Protein AF-A0A950AQ89-F1 (afdb_monomer)

Radius of gyration: 9.93 Å; Cα contacts (8 Å, |Δi|>4): 47; chains: 1; bounding box: 24×18×25 Å

pLDDT: mean 87.02, std 10.1, range [57.47, 96.94]

Foldseek 3Di:
DCQVCLVVLVVVVVVVDQLARSQVVCVVVVNADPVRDGGDSVVSVVSPVVNVD

Structure (mmCIF, N/CA/C/O backbone):
data_AF-A0A950AQ89-F1
#
_entry.id   AF-A0A950AQ89-F1
#
loop_
_atom_site.group_PDB
_atom_site.id
_atom_site.type_symbol
_atom_site.label_atom_id
_atom_site.label_alt_id
_atom_site.label_comp_id
_atom_site.label_asym_id
_atom_site.label_entity_id
_atom_site.label_seq_id
_atom_site.pdbx_PDB_ins_code
_atom_site.Cartn_x
_atom_site.Cartn_y
_atom_site.Cartn_z
_atom_site.occupancy
_atom_site.B_iso_or_equiv
_atom_site.auth_seq_id
_atom_site.auth_comp_id
_atom_site.auth_asym_id
_atom_site.auth_atom_id
_atom_site.pdbx_PDB_model_num
ATOM 1 N N . ALA A 1 1 ? -4.575 1.095 -13.576 1.00 57.47 1 ALA A N 1
ATOM 2 C CA . ALA A 1 1 ? -5.471 -0.008 -13.201 1.00 57.47 1 ALA A CA 1
ATOM 3 C C . ALA A 1 1 ? -4.746 -0.874 -12.182 1.00 57.47 1 ALA A C 1
ATOM 5 O O . ALA A 1 1 ? -3.862 -1.626 -12.559 1.00 57.47 1 ALA A O 1
ATOM 6 N N . TYR A 1 2 ? -5.036 -0.658 -10.900 1.00 67.00 2 TYR A N 1
ATOM 7 C CA . TYR A 1 2 ? -4.670 -1.564 -9.801 1.00 67.00 2 TYR A CA 1
ATOM 8 C C . TYR A 1 2 ? -5.945 -2.227 -9.252 1.00 67.00 2 TYR A C 1
ATOM 10 O O . TYR A 1 2 ? -6.015 -2.548 -8.071 1.00 67.00 2 TYR A O 1
ATOM 18 N N . ALA A 1 3 ? -6.984 -2.332 -10.091 1.00 66.62 3 ALA A N 1
ATOM 19 C CA . ALA A 1 3 ? -8.324 -2.741 -9.680 1.00 66.62 3 ALA A CA 1
ATOM 20 C C . ALA A 1 3 ? -8.303 -4.131 -9.028 1.00 66.62 3 ALA A C 1
ATOM 22 O O . ALA A 1 3 ? -8.951 -4.337 -8.011 1.00 66.62 3 ALA A O 1
ATOM 23 N N . ASP A 1 4 ? -7.438 -5.016 -9.519 1.00 81.88 4 ASP A N 1
ATOM 24 C CA . ASP A 1 4 ? -7.305 -6.383 -9.006 1.00 81.88 4 ASP A CA 1
ATOM 25 C C . ASP A 1 4 ? -6.565 -6.455 -7.655 1.00 81.88 4 ASP A C 1
ATOM 27 O O . ASP A 1 4 ? -6.680 -7.436 -6.922 1.00 81.88 4 ASP A O 1
ATOM 31 N N . LEU A 1 5 ? -5.822 -5.403 -7.285 1.00 87.88 5 LEU A N 1
ATOM 32 C CA . LEU A 1 5 ? -5.098 -5.318 -6.009 1.00 87.88 5 LEU A CA 1
ATOM 33 C C . LEU A 1 5 ? -5.901 -4.605 -4.922 1.00 87.88 5 LEU A C 1
ATOM 35 O O . LEU A 1 5 ? -5.623 -4.797 -3.740 1.00 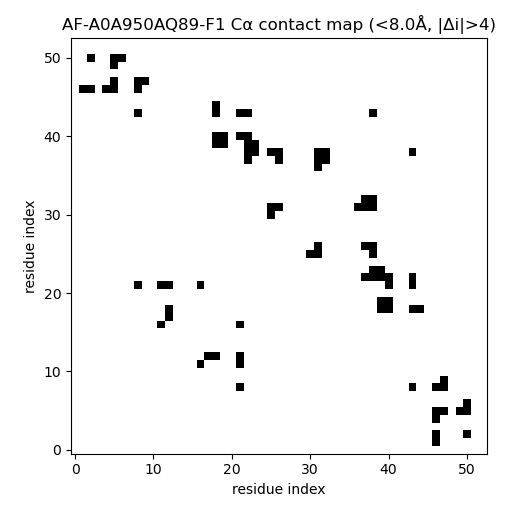87.88 5 LEU A O 1
ATOM 39 N N . ALA A 1 6 ? 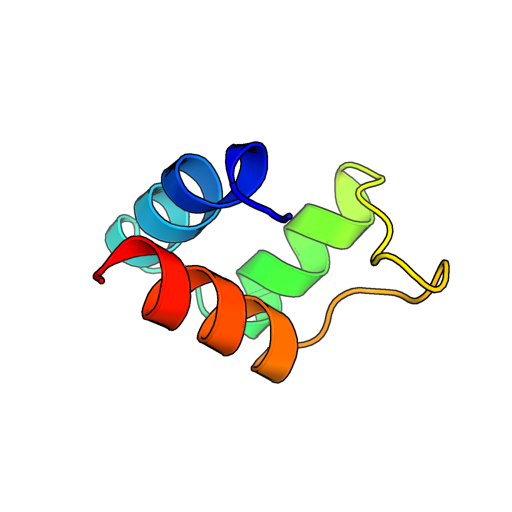-6.890 -3.796 -5.301 1.00 89.12 6 ALA A N 1
ATOM 40 C CA . ALA A 1 6 ? -7.688 -3.010 -4.369 1.00 89.12 6 ALA A CA 1
ATOM 41 C C . ALA A 1 6 ? -8.362 -3.858 -3.270 1.00 89.12 6 ALA A C 1
ATOM 43 O O . ALA A 1 6 ? -8.159 -3.533 -2.098 1.00 89.12 6 ALA A O 1
ATOM 44 N N . PRO A 1 7 ? -9.058 -4.974 -3.577 1.00 91.06 7 PRO A N 1
ATOM 45 C CA . PRO A 1 7 ? -9.669 -5.813 -2.546 1.00 91.06 7 PRO A CA 1
ATOM 46 C C . PRO A 1 7 ? -8.642 -6.425 -1.585 1.00 91.06 7 PRO A C 1
ATOM 48 O O . PRO A 1 7 ? -8.864 -6.458 -0.377 1.00 91.06 7 PRO A O 1
ATOM 51 N N . ARG A 1 8 ? -7.483 -6.858 -2.101 1.00 92.25 8 ARG A N 1
ATOM 52 C CA . ARG A 1 8 ? -6.399 -7.446 -1.292 1.00 92.25 8 ARG A CA 1
ATOM 53 C C . ARG A 1 8 ? -5.770 -6.422 -0.354 1.00 92.25 8 ARG A C 1
ATOM 55 O O . ARG A 1 8 ? -5.626 -6.667 0.839 1.00 92.25 8 ARG A O 1
ATOM 62 N N . VAL A 1 9 ? -5.438 -5.250 -0.893 1.00 93.94 9 VAL A N 1
ATOM 63 C CA . VAL A 1 9 ? -4.849 -4.138 -0.140 1.00 93.94 9 VAL A CA 1
ATOM 64 C C . VAL A 1 9 ? -5.815 -3.626 0.935 1.00 93.94 9 VAL A C 1
ATOM 66 O O . VAL A 1 9 ? -5.379 -3.330 2.048 1.00 93.94 9 VAL A O 1
ATOM 69 N N . ALA A 1 10 ? -7.116 -3.555 0.632 1.00 93.44 10 ALA A N 1
ATOM 70 C CA . ALA A 1 10 ? -8.148 -3.200 1.603 1.00 93.44 10 ALA A CA 1
ATOM 71 C C . ALA A 1 10 ? -8.297 -4.262 2.706 1.00 93.44 10 ALA A C 1
ATOM 73 O O . ALA A 1 10 ? -8.339 -3.897 3.880 1.00 93.44 10 ALA A O 1
ATOM 74 N N . GLY A 1 11 ? -8.294 -5.552 2.350 1.00 95.06 11 GLY A N 1
ATOM 75 C CA . GLY A 1 11 ? -8.335 -6.666 3.305 1.00 95.06 11 GLY A CA 1
ATOM 76 C C . GLY A 1 11 ? -7.180 -6.615 4.304 1.00 95.06 11 GLY A C 1
ATOM 77 O O . GLY A 1 11 ? -7.405 -6.531 5.508 1.00 95.06 11 GLY A O 1
ATOM 78 N N . TRP A 1 12 ? -5.943 -6.501 3.818 1.00 95.69 12 TRP A N 1
ATOM 79 C CA . TRP A 1 12 ? -4.772 -6.365 4.692 1.00 95.69 12 TRP A CA 1
ATOM 80 C C . TRP A 1 12 ? -4.815 -5.116 5.570 1.00 95.69 12 TRP A C 1
ATOM 82 O O . TRP A 1 12 ? -4.355 -5.134 6.711 1.00 95.69 12 TRP A O 1
ATOM 92 N N . ARG A 1 13 ? -5.372 -4.010 5.065 1.00 95.19 13 ARG A N 1
ATOM 93 C CA . ARG A 1 13 ? -5.538 -2.810 5.886 1.00 95.19 13 ARG A CA 1
ATOM 94 C C . ARG A 1 13 ? -6.566 -3.024 7.000 1.00 95.19 13 ARG A C 1
ATOM 96 O O . ARG A 1 13 ? -6.341 -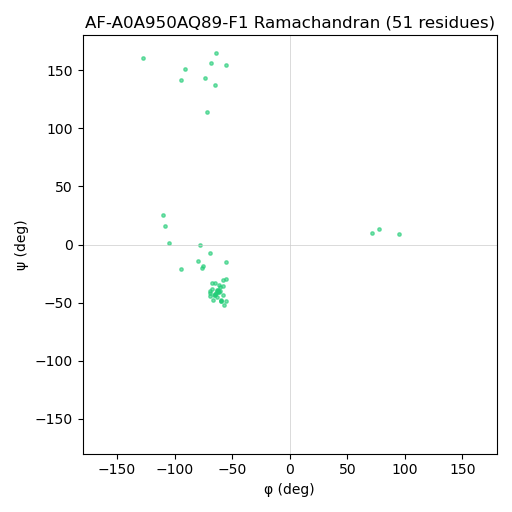2.530 8.102 1.00 95.19 13 ARG A O 1
ATOM 103 N N . ALA A 1 14 ? -7.651 -3.747 6.729 1.00 94.69 14 ALA A N 1
ATOM 104 C CA . ALA A 1 14 ? -8.651 -4.115 7.730 1.00 94.69 14 ALA A CA 1
ATOM 105 C C . ALA A 1 14 ? -8.092 -5.099 8.777 1.00 94.69 14 ALA A C 1
ATOM 107 O O . ALA A 1 14 ? -8.429 -4.989 9.950 1.00 94.69 14 ALA A O 1
ATOM 108 N N . GLU A 1 15 ? -7.168 -5.979 8.381 1.00 95.44 15 GLU A N 1
ATOM 109 C CA . GLU A 1 15 ? -6.391 -6.847 9.286 1.00 95.44 15 GLU A CA 1
ATOM 110 C C . GLU A 1 15 ? -5.379 -6.073 10.159 1.00 95.44 15 GLU A C 1
ATOM 112 O O . GLU A 1 15 ? -4.765 -6.642 11.059 1.00 95.44 15 GLU A O 1
ATOM 117 N N . GLY A 1 16 ? -5.192 -4.771 9.913 1.00 96.00 16 GLY A N 1
ATOM 118 C CA . GLY A 1 16 ? -4.319 -3.903 10.704 1.00 96.00 16 GLY A CA 1
ATOM 119 C C . GLY A 1 16 ? -2.899 -3.747 10.157 1.00 96.00 16 GLY A C 1
ATOM 120 O O . GLY A 1 16 ? -2.056 -3.137 10.821 1.00 96.00 16 GLY A O 1
ATOM 121 N N . LEU A 1 17 ? -2.603 -4.235 8.946 1.00 96.94 17 LEU A N 1
ATOM 122 C CA . LEU A 1 17 ? -1.284 -4.030 8.351 1.00 96.94 17 LEU A CA 1
ATOM 123 C C . LEU A 1 17 ? -1.034 -2.541 8.075 1.00 96.94 17 LEU A C 1
ATOM 125 O O . LEU A 1 17 ? -1.872 -1.806 7.541 1.00 96.94 17 LEU A O 1
ATOM 129 N N . SER A 1 18 ? 0.186 -2.102 8.388 1.00 96.62 18 SER A N 1
ATOM 130 C CA . SER A 1 18 ? 0.649 -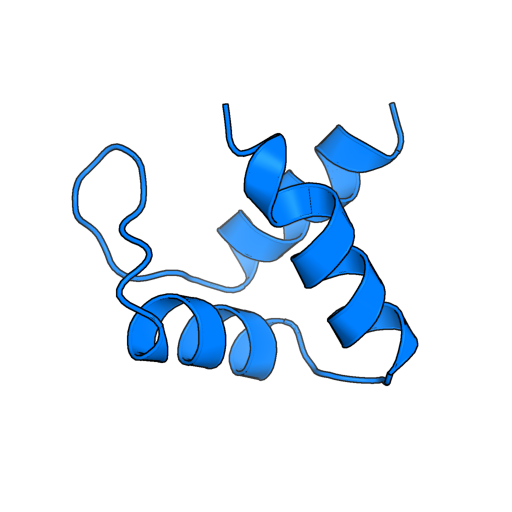0.769 8.013 1.00 96.62 18 SER A CA 1
ATOM 131 C C . SER A 1 18 ? 0.832 -0.659 6.496 1.00 96.62 18 SER A C 1
ATOM 133 O O . SER A 1 18 ? 1.120 -1.635 5.804 1.00 96.62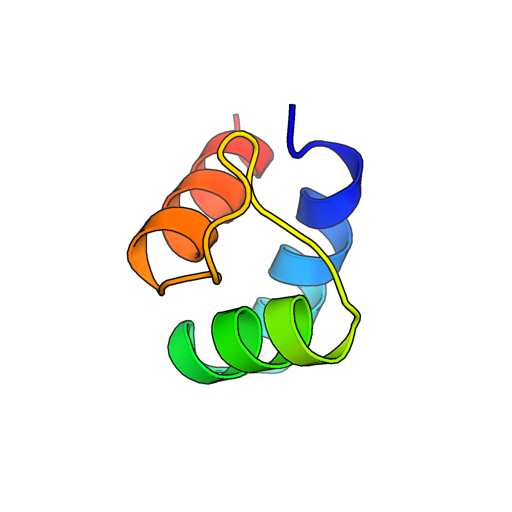 18 SER A O 1
ATOM 135 N N . LEU A 1 19 ? 0.763 0.563 5.964 1.00 95.75 19 LEU A N 1
ATOM 136 C CA . LEU A 1 19 ? 1.000 0.820 4.537 1.00 95.75 19 LEU A CA 1
ATOM 137 C C . LEU A 1 19 ? 2.390 0.356 4.066 1.00 95.75 19 LEU A C 1
ATOM 139 O O . LEU A 1 19 ? 2.546 -0.032 2.911 1.00 95.75 19 LEU A O 1
ATOM 143 N N . ARG A 1 20 ? 3.396 0.386 4.953 1.00 95.38 20 ARG A N 1
ATOM 144 C CA . ARG A 1 20 ? 4.738 -0.151 4.677 1.00 95.38 20 ARG A CA 1
ATOM 145 C C . ARG A 1 20 ? 4.732 -1.672 4.572 1.00 95.38 20 ARG A C 1
ATOM 147 O O . ARG A 1 20 ? 5.332 -2.196 3.644 1.00 95.38 20 ARG A O 1
ATOM 154 N N . ALA A 1 21 ? 4.043 -2.359 5.483 1.00 96.19 21 ALA A N 1
ATOM 155 C CA . ALA A 1 21 ? 3.921 -3.815 5.444 1.00 96.19 21 ALA A CA 1
ATOM 156 C C . ALA A 1 21 ? 3.176 -4.277 4.185 1.00 96.19 21 ALA A C 1
ATOM 158 O O . ALA A 1 21 ? 3.593 -5.230 3.538 1.00 96.19 21 ALA A O 1
ATOM 159 N N . ILE A 1 22 ? 2.126 -3.553 3.791 1.00 95.81 22 ILE A N 1
ATOM 160 C CA . ILE A 1 22 ? 1.399 -3.824 2.547 1.00 95.81 22 ILE A CA 1
ATOM 161 C C . ILE A 1 22 ? 2.303 -3.621 1.325 1.00 95.81 22 ILE A C 1
ATOM 163 O O . ILE A 1 22 ? 2.326 -4.475 0.448 1.00 95.81 22 ILE A O 1
ATOM 167 N N . ALA A 1 23 ? 3.073 -2.530 1.268 1.00 93.62 23 ALA A N 1
ATOM 168 C CA . ALA A 1 23 ? 4.009 -2.292 0.170 1.00 93.62 23 ALA A CA 1
ATOM 169 C C . ALA A 1 23 ? 5.065 -3.407 0.066 1.00 93.62 23 ALA A C 1
ATOM 171 O O . ALA A 1 23 ? 5.224 -3.998 -0.995 1.00 93.62 23 ALA A O 1
ATOM 172 N N . ALA A 1 24 ? 5.697 -3.765 1.187 1.00 93.44 24 ALA A N 1
ATOM 173 C CA . ALA A 1 24 ? 6.670 -4.854 1.233 1.00 93.44 24 ALA A CA 1
ATOM 174 C C . ALA A 1 24 ? 6.061 -6.203 0.818 1.00 93.44 24 ALA A C 1
ATOM 176 O O . ALA A 1 24 ? 6.714 -6.996 0.148 1.00 93.44 24 ALA A O 1
ATOM 177 N N . ARG A 1 25 ? 4.800 -6.462 1.183 1.00 94.31 25 ARG A N 1
ATOM 178 C CA . ARG A 1 25 ? 4.087 -7.676 0.774 1.00 94.31 25 ARG A CA 1
ATOM 179 C C . ARG A 1 25 ? 3.778 -7.691 -0.720 1.00 94.31 25 ARG A C 1
ATOM 181 O O . ARG A 1 25 ? 3.927 -8.732 -1.347 1.00 94.31 25 ARG A O 1
ATOM 188 N N . LEU A 1 26 ? 3.388 -6.554 -1.293 1.00 92.06 26 LEU A N 1
ATOM 189 C CA . LEU A 1 26 ? 3.178 -6.436 -2.736 1.00 92.06 26 LEU A CA 1
ATOM 190 C C . LEU A 1 26 ? 4.479 -6.691 -3.508 1.00 92.06 26 LEU A C 1
ATOM 192 O O . LEU A 1 26 ? 4.453 -7.417 -4.498 1.00 92.06 26 LEU A O 1
ATOM 196 N N . ASP A 1 27 ? 5.604 -6.172 -3.012 1.00 89.56 27 ASP A N 1
ATOM 197 C CA . ASP A 1 27 ? 6.928 -6.452 -3.576 1.00 89.56 27 ASP A CA 1
ATOM 198 C C . ASP A 1 27 ? 7.316 -7.931 -3.438 1.00 89.56 27 ASP A C 1
ATOM 200 O O . ASP A 1 27 ? 7.791 -8.535 -4.398 1.00 89.56 27 ASP A O 1
ATOM 204 N N . ALA A 1 28 ? 7.074 -8.538 -2.270 1.00 89.56 28 ALA A N 1
ATOM 205 C CA . ALA A 1 28 ? 7.363 -9.950 -2.015 1.00 89.56 28 ALA A CA 1
ATOM 206 C C . ALA A 1 28 ? 6.508 -10.903 -2.870 1.00 89.56 28 ALA A C 1
ATOM 208 O O . ALA A 1 28 ? 6.982 -11.962 -3.271 1.00 89.56 28 ALA A O 1
ATOM 209 N N . GLU A 1 29 ? 5.264 -10.524 -3.177 1.00 89.00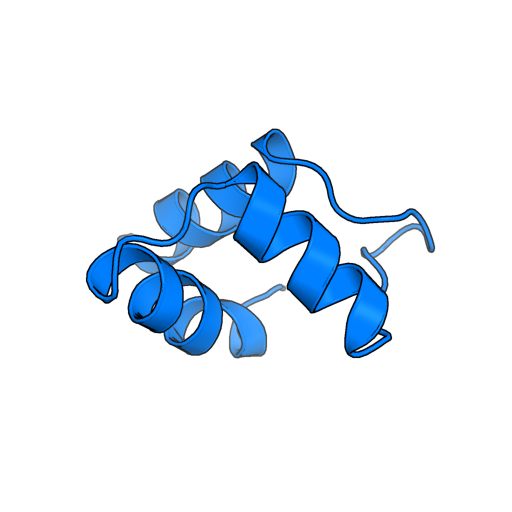 29 GLU A N 1
ATOM 210 C CA . GLU A 1 29 ? 4.381 -11.256 -4.096 1.00 89.00 29 GLU A CA 1
ATOM 211 C C . GLU A 1 29 ? 4.724 -11.007 -5.582 1.00 89.00 29 GLU A C 1
ATOM 213 O O . GLU A 1 29 ? 4.081 -11.574 -6.464 1.00 89.00 29 GLU A O 1
ATOM 218 N N . GLY A 1 30 ? 5.739 -10.185 -5.878 1.00 86.19 30 GLY A N 1
ATOM 219 C CA . GLY A 1 30 ? 6.200 -9.907 -7.241 1.00 86.19 30 GLY A CA 1
ATOM 220 C C . GLY A 1 30 ? 5.316 -8.926 -8.013 1.00 86.19 30 GLY A C 1
ATOM 221 O O . GLY A 1 30 ? 5.465 -8.786 -9.229 1.00 86.19 30 GLY A O 1
ATOM 222 N N . HIS A 1 31 ? 4.403 -8.220 -7.338 1.00 84.81 31 HIS A N 1
ATOM 223 C CA . HIS A 1 31 ? 3.591 -7.199 -7.992 1.00 84.81 31 HIS A CA 1
ATOM 224 C C . HIS A 1 31 ? 4.472 -6.002 -8.312 1.00 84.81 31 HIS A C 1
ATOM 226 O O . HIS A 1 31 ? 4.903 -5.282 -7.421 1.00 84.81 31 HIS A O 1
ATOM 232 N N . THR A 1 32 ? 4.691 -5.715 -9.588 1.00 76.19 32 THR A N 1
ATOM 233 C CA . THR A 1 32 ? 5.393 -4.494 -9.989 1.00 76.19 32 THR A CA 1
ATOM 234 C C . THR A 1 32 ? 4.412 -3.380 -10.308 1.00 76.19 32 THR A C 1
ATOM 236 O O . THR A 1 32 ? 3.373 -3.588 -10.940 1.00 76.19 32 THR A O 1
ATOM 239 N N . THR A 1 33 ? 4.756 -2.155 -9.921 1.00 75.94 33 THR A N 1
ATOM 240 C CA . THR A 1 33 ? 3.998 -0.974 -10.347 1.00 75.94 33 THR A CA 1
ATOM 241 C C . THR A 1 33 ? 4.094 -0.802 -11.868 1.00 75.94 33 THR A C 1
ATOM 243 O O . THR A 1 33 ? 4.976 -1.363 -12.515 1.00 75.94 33 THR A O 1
ATOM 246 N N . ARG A 1 34 ? 3.226 0.024 -12.469 1.00 68.69 34 ARG A N 1
ATOM 247 C CA . ARG A 1 34 ? 3.172 0.234 -13.937 1.00 68.69 34 ARG A CA 1
ATOM 248 C C . ARG A 1 34 ? 4.506 0.685 -14.575 1.00 68.69 34 ARG A C 1
ATOM 250 O O . ARG A 1 34 ? 4.632 0.639 -15.789 1.00 68.69 34 ARG A O 1
ATOM 257 N N . GLY A 1 35 ? 5.472 1.140 -13.771 1.00 70.75 35 GLY A N 1
ATOM 258 C CA . GLY A 1 35 ? 6.825 1.512 -14.202 1.00 70.75 35 GLY A CA 1
ATOM 259 C C . GLY A 1 35 ? 7.929 0.544 -13.762 1.00 70.75 35 GLY A C 1
ATOM 260 O O . GLY A 1 35 ? 9.084 0.955 -13.737 1.00 70.75 35 GLY A O 1
ATOM 261 N N . GLY A 1 36 ? 7.595 -0.679 -13.333 1.00 75.19 36 GLY A N 1
ATOM 262 C CA . GLY A 1 36 ? 8.568 -1.686 -12.885 1.00 75.19 36 GLY A CA 1
ATOM 263 C C . GLY A 1 36 ? 9.234 -1.379 -11.539 1.00 75.19 36 GLY A C 1
ATOM 264 O O . GLY A 1 36 ? 10.206 -2.028 -11.170 1.00 75.19 36 GLY A O 1
ATOM 265 N N . LYS A 1 37 ? 8.747 -0.373 -10.804 1.00 81.81 37 LYS A N 1
ATOM 266 C CA . LYS A 1 37 ? 9.307 0.031 -9.508 1.00 81.81 37 LYS A CA 1
ATOM 267 C C . LYS A 1 37 ? 8.624 -0.708 -8.362 1.00 81.81 37 LYS A C 1
ATOM 269 O O . LYS A 1 37 ? 7.426 -0.997 -8.460 1.00 81.81 37 LYS A O 1
ATOM 274 N N . ALA A 1 38 ? 9.382 -0.909 -7.287 1.00 85.06 38 ALA A N 1
ATOM 275 C CA . ALA A 1 38 ? 8.892 -1.394 -6.004 1.00 85.06 38 ALA A CA 1
ATOM 276 C C . ALA A 1 38 ? 7.754 -0.521 -5.453 1.00 85.06 38 ALA A C 1
ATOM 278 O O . ALA A 1 38 ? 7.646 0.677 -5.767 1.00 85.06 38 ALA A O 1
ATOM 279 N N . TRP A 1 39 ? 6.915 -1.129 -4.628 1.00 90.94 39 TRP A N 1
ATOM 280 C CA . TRP A 1 39 ? 5.797 -0.492 -3.968 1.00 90.94 39 TRP A CA 1
ATOM 281 C C . TRP A 1 39 ? 6.259 0.410 -2.835 1.00 90.94 39 TRP A C 1
ATOM 283 O O . TRP A 1 39 ? 7.172 0.123 -2.066 1.00 90.94 39 TRP A O 1
ATOM 293 N N . ASN A 1 40 ? 5.558 1.527 -2.684 1.00 91.31 40 ASN A N 1
ATOM 294 C CA . ASN A 1 40 ? 5.724 2.415 -1.548 1.00 91.31 40 ASN A CA 1
ATOM 295 C C . ASN A 1 40 ? 4.377 2.721 -0.867 1.00 91.31 40 ASN A C 1
ATOM 297 O O . ASN A 1 40 ? 3.313 2.594 -1.484 1.00 91.31 40 ASN A O 1
ATOM 301 N N . PRO A 1 41 ? 4.393 3.185 0.397 1.00 93.19 41 PRO A N 1
ATOM 302 C CA . PRO A 1 41 ? 3.175 3.510 1.147 1.00 93.19 41 PRO A CA 1
ATOM 303 C C . PRO A 1 41 ? 2.241 4.513 0.449 1.00 93.19 41 PRO A C 1
ATOM 305 O O . PRO A 1 41 ? 1.021 4.467 0.629 1.00 93.19 41 PRO A O 1
ATOM 308 N N . VAL A 1 42 ? 2.794 5.421 -0.363 1.00 92.75 42 VAL A N 1
ATOM 309 C CA . VAL A 1 42 ? 2.013 6.418 -1.111 1.00 92.75 42 VAL A CA 1
ATOM 310 C C . VAL A 1 42 ? 1.191 5.740 -2.207 1.00 92.75 42 VAL A C 1
ATOM 312 O O . VAL A 1 42 ? 0.016 6.063 -2.382 1.00 92.75 42 VAL A O 1
ATOM 315 N N . GLN A 1 43 ? 1.765 4.768 -2.917 1.00 91.38 43 GLN A N 1
ATOM 316 C CA . GLN A 1 43 ? 1.053 3.975 -3.921 1.00 91.38 43 GLN A CA 1
ATOM 317 C C . GLN A 1 43 ? -0.047 3.125 -3.287 1.00 91.38 43 GLN A C 1
ATOM 319 O O . GLN A 1 43 ? -1.166 3.129 -3.795 1.00 91.38 43 GLN A O 1
ATOM 324 N N . VAL A 1 44 ? 0.224 2.496 -2.141 1.00 92.38 44 VAL A N 1
ATOM 325 C CA . VAL A 1 44 ? -0.792 1.750 -1.376 1.00 92.38 44 VAL A CA 1
ATOM 326 C C . VAL A 1 44 ? -1.963 2.661 -0.992 1.00 92.38 44 VAL A C 1
ATOM 328 O O . VAL A 1 44 ? -3.124 2.311 -1.186 1.00 92.38 44 VAL A O 1
ATOM 331 N N . THR A 1 45 ? -1.671 3.881 -0.533 1.00 93.06 45 THR A N 1
ATOM 332 C CA . THR A 1 45 ? -2.707 4.875 -0.207 1.00 93.06 45 THR A CA 1
ATOM 333 C C . THR A 1 45 ? -3.547 5.249 -1.427 1.00 93.06 45 THR A C 1
ATOM 335 O O . THR A 1 45 ? -4.760 5.398 -1.314 1.00 93.06 45 THR A O 1
ATOM 338 N N . ARG A 1 46 ? -2.928 5.406 -2.604 1.00 91.25 46 ARG A N 1
ATOM 339 C CA . ARG A 1 46 ? -3.654 5.702 -3.849 1.00 91.25 46 ARG A CA 1
ATOM 340 C C . ARG A 1 46 ? -4.583 4.559 -4.241 1.00 91.25 46 ARG A C 1
ATOM 342 O O . ARG A 1 46 ? -5.712 4.840 -4.616 1.00 91.25 46 ARG A O 1
ATOM 349 N N . VAL A 1 47 ? -4.136 3.307 -4.114 1.00 90.12 47 VAL A N 1
ATOM 350 C CA . VAL A 1 47 ? -4.977 2.125 -4.376 1.00 90.12 47 VAL A CA 1
ATOM 351 C C . VAL A 1 47 ? -6.194 2.117 -3.453 1.00 90.12 47 VAL A C 1
ATOM 353 O O . VAL A 1 47 ? -7.313 2.012 -3.943 1.00 90.12 47 VAL A O 1
ATOM 356 N N . LEU A 1 48 ? -5.991 2.331 -2.149 1.00 90.06 48 LEU A N 1
ATOM 357 C CA . LEU A 1 48 ? -7.084 2.403 -1.174 1.00 90.06 48 LEU A CA 1
ATOM 358 C C . LEU A 1 48 ? -8.079 3.524 -1.505 1.00 90.06 48 LEU A C 1
ATOM 360 O O . LEU A 1 48 ? -9.280 3.282 -1.569 1.00 90.06 48 LEU A O 1
ATOM 364 N N . LYS A 1 49 ? -7.588 4.737 -1.787 1.00 89.50 49 LYS A N 1
ATOM 365 C CA . LYS A 1 49 ? -8.444 5.879 -2.151 1.00 89.50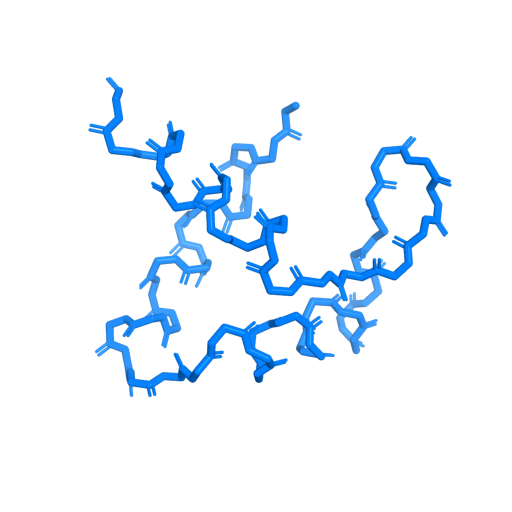 49 LYS A CA 1
ATOM 366 C C . LYS A 1 49 ? -9.259 5.621 -3.416 1.00 89.50 49 LYS A C 1
ATOM 368 O O . LYS A 1 49 ? -10.415 6.006 -3.475 1.00 89.50 49 LYS A O 1
ATOM 373 N N . HIS A 1 50 ? -8.658 4.983 -4.418 1.00 84.50 50 HIS A N 1
ATOM 374 C CA . HIS A 1 50 ? -9.328 4.708 -5.687 1.00 84.50 50 HIS A CA 1
ATOM 375 C C . HIS A 1 50 ? -10.321 3.544 -5.600 1.00 84.50 50 HIS A C 1
ATOM 377 O O . HIS A 1 50 ? -11.193 3.445 -6.445 1.00 84.50 50 HIS A O 1
ATOM 383 N N . SER A 1 51 ? -10.190 2.670 -4.597 1.00 78.88 51 SER A N 1
ATOM 384 C CA . SER A 1 51 ? -11.121 1.557 -4.360 1.00 78.88 51 SER A CA 1
ATOM 385 C C . SER A 1 51 ? -12.417 1.953 -3.650 1.00 78.88 51 SER A C 1
ATOM 387 O O . SER A 1 51 ? -13.342 1.154 -3.591 1.00 78.88 51 SER A O 1
ATOM 389 N N . MET A 1 52 ? -12.461 3.157 -3.074 1.00 67.88 52 MET A N 1
ATOM 390 C CA . MET A 1 52 ? -13.597 3.672 -2.300 1.00 67.88 52 MET A CA 1
ATOM 391 C C . MET A 1 52 ? -14.418 4.722 -3.070 1.00 67.88 52 MET A C 1
ATOM 393 O O . MET A 1 52 ? -15.364 5.267 -2.505 1.00 67.88 52 MET A O 1
ATOM 397 N N . SER A 1 53 ? -14.047 5.022 -4.321 1.00 59.34 53 SER A N 1
ATOM 398 C CA . SER A 1 53 ? -14.814 5.851 -5.267 1.00 59.34 53 SE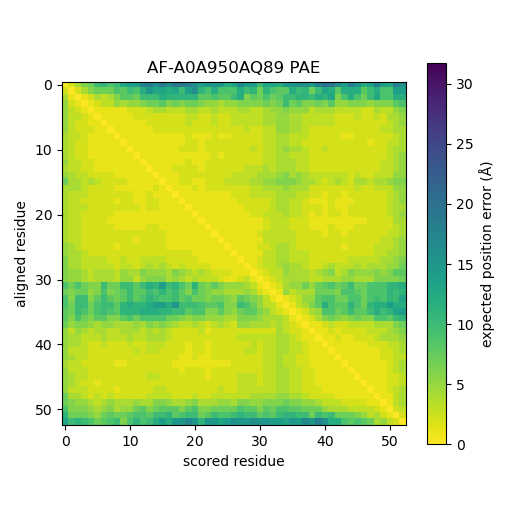R A CA 1
ATOM 399 C C . SER A 1 53 ? -15.504 4.971 -6.293 1.00 59.34 53 SER A C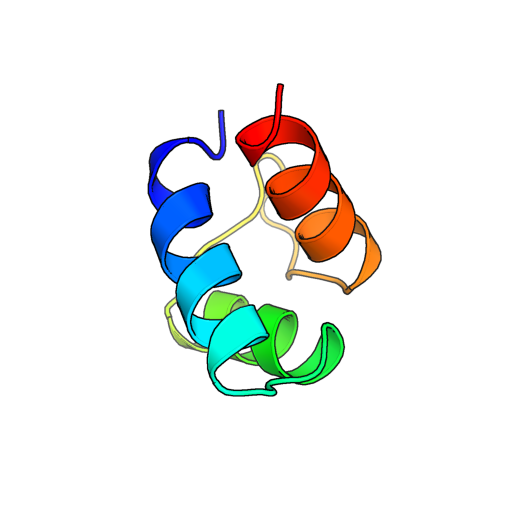 1
ATOM 401 O O . SER A 1 53 ? -16.655 5.310 -6.631 1.00 59.34 53 SER A O 1
#

Secondary structure (DSSP, 8-state):
--TTTHHHHHHHHHTT--HHHHHHHHHHTT---TTSPPP-HHHHHHHHHHH--

Mean predicted aligned error: 3.85 Å

Solvent-accessible surface area (backbone atoms only — not comparable to full-atom values): 3135 Å² total; per-residue (Å²): 136,61,72,87,48,27,65,57,56,47,49,43,44,74,74,64,49,50,50,59,56,49,15,55,48,38,42,74,72,64,51,60,44,103,80,74,40,77,56,41,41,69,56,50,50,49,41,52,58,63,65,77,110

Sequence (53 aa):
AYADLAPRVAGWRAEGLSLRAIAARLDAEGHTTRGGKAWNPVQVTRVLKHSMS